Protein AF-A0A9W7Y0I8-F1 (afdb_monomer_lite)

Radius of gyration: 21.23 Å; chains: 1; bounding box: 80×23×56 Å

Sequence (143 aa):
LIRDLQEVRMEPTARTRFYFTKESHVHTLLNLVFLMPTTVPYDNVGELDYLTHIMFEVYERTPDIDAGVEREYSVRIGFSPGANCLHILDTAMDSTHALKVLPRKSFIQHMSLNAVIAMPHGLLDDECCWLAGQTTGTGSGGA

Structure (mmCIF, N/CA/C/O backbone):
data_AF-A0A9W7Y0I8-F1
#
_entry.id   AF-A0A9W7Y0I8-F1
#
loop_
_atom_site.group_PDB
_atom_site.id
_atom_site.type_symbol
_atom_site.label_atom_id
_atom_site.label_alt_id
_atom_site.label_comp_id
_atom_site.label_asym_id
_atom_site.label_entity_id
_atom_site.label_seq_id
_atom_site.pdbx_PDB_ins_code
_atom_site.Cartn_x
_atom_site.Cartn_y
_atom_site.Cartn_z
_atom_site.occupancy
_atom_site.B_iso_or_equiv
_atom_site.auth_seq_id
_atom_site.auth_comp_id
_atom_site.auth_asym_id
_atom_site.auth_atom_id
_atom_site.pdbx_PDB_model_num
ATOM 1 N N . LEU A 1 1 ? 0.559 10.778 4.331 1.00 84.19 1 LEU A N 1
ATOM 2 C CA . LEU A 1 1 ? 0.464 9.356 4.726 1.00 84.19 1 LEU A CA 1
ATOM 3 C C . LEU A 1 1 ? 0.218 9.182 6.221 1.00 84.19 1 LEU A C 1
ATOM 5 O O . LEU A 1 1 ? -0.885 8.800 6.567 1.00 84.19 1 LEU A O 1
ATOM 9 N N . ILE A 1 2 ? 1.174 9.471 7.116 1.00 87.50 2 ILE A N 1
ATOM 10 C CA . ILE A 1 2 ? 0.986 9.229 8.567 1.00 87.50 2 ILE A CA 1
ATOM 11 C C . ILE A 1 2 ? -0.204 9.997 9.142 1.00 87.50 2 ILE A C 1
ATOM 13 O O . ILE A 1 2 ? -1.060 9.404 9.792 1.00 87.50 2 ILE A O 1
ATOM 17 N N . ARG A 1 3 ? -0.321 11.283 8.802 1.00 89.19 3 ARG A N 1
ATOM 18 C CA . ARG A 1 3 ? -1.503 12.086 9.127 1.00 89.19 3 ARG A CA 1
ATOM 19 C C . ARG A 1 3 ? -2.798 11.432 8.629 1.00 89.19 3 ARG A C 1
ATOM 21 O O . ARG A 1 3 ? -3.767 11.350 9.369 1.00 89.19 3 ARG A O 1
ATOM 28 N N . ASP A 1 4 ? -2.804 10.927 7.398 1.00 90.38 4 ASP A N 1
ATOM 29 C CA . ASP A 1 4 ? -3.984 10.285 6.813 1.00 90.38 4 ASP A CA 1
ATOM 30 C C . ASP A 1 4 ? -4.363 8.993 7.547 1.00 90.38 4 ASP A C 1
ATOM 32 O O . ASP A 1 4 ? -5.550 8.736 7.725 1.00 90.38 4 ASP A O 1
ATOM 36 N N . LEU A 1 5 ? -3.374 8.208 7.996 1.00 88.12 5 LEU A N 1
ATOM 37 C CA . LEU A 1 5 ? -3.571 6.999 8.807 1.00 88.12 5 LEU A CA 1
ATOM 38 C C . LEU A 1 5 ? -4.082 7.324 10.219 1.00 88.12 5 LEU A C 1
ATOM 40 O O . LEU A 1 5 ? -4.895 6.581 10.761 1.00 88.12 5 LEU A O 1
ATOM 44 N N . GLN A 1 6 ? -3.643 8.439 10.809 1.00 88.50 6 GLN A N 1
ATOM 45 C CA . GLN A 1 6 ? -4.166 8.934 12.086 1.00 88.50 6 GLN A CA 1
ATOM 46 C C . GLN A 1 6 ? -5.620 9.401 11.952 1.00 88.50 6 GLN A C 1
ATOM 48 O O . GLN A 1 6 ? -6.456 9.067 12.790 1.00 88.50 6 GLN A O 1
ATOM 53 N N . GLU A 1 7 ? -5.932 10.127 10.874 1.00 89.81 7 GLU A N 1
ATOM 54 C CA . GLU A 1 7 ? -7.280 10.625 10.588 1.00 89.81 7 GLU A CA 1
ATOM 55 C C . GLU A 1 7 ? -8.297 9.487 10.388 1.00 89.81 7 GLU A C 1
ATOM 57 O O . GLU A 1 7 ? -9.462 9.668 10.728 1.00 89.81 7 GLU A O 1
ATOM 62 N N . VAL A 1 8 ? -7.876 8.301 9.917 1.00 87.50 8 VAL A N 1
ATOM 63 C CA . VAL A 1 8 ? -8.769 7.133 9.748 1.00 87.50 8 VAL A CA 1
ATOM 64 C C . VAL A 1 8 ? -9.465 6.742 11.054 1.00 87.50 8 VAL A C 1
ATOM 66 O O . VAL A 1 8 ? -10.623 6.349 11.015 1.00 87.50 8 VAL A O 1
ATOM 69 N N . ARG A 1 9 ? -8.819 6.907 12.217 1.00 83.38 9 ARG A N 1
ATOM 70 C CA . ARG A 1 9 ? -9.427 6.570 13.522 1.00 83.38 9 ARG A CA 1
ATOM 71 C C . ARG A 1 9 ? -10.616 7.457 13.887 1.00 83.38 9 ARG A C 1
ATOM 73 O O . ARG A 1 9 ? -11.423 7.075 14.728 1.00 83.38 9 ARG A O 1
ATOM 80 N N . MET A 1 10 ? -10.668 8.657 13.316 1.00 85.50 10 MET A N 1
ATOM 81 C CA . MET A 1 10 ? -11.706 9.649 13.589 1.00 85.50 10 MET A CA 1
ATOM 82 C C . MET A 1 10 ? -12.828 9.600 12.551 1.00 85.50 10 MET A C 1
ATOM 84 O O . MET A 1 10 ? -13.867 10.227 12.745 1.00 85.50 10 MET A O 1
ATOM 88 N N . GLU A 1 11 ? -12.621 8.884 11.446 1.00 86.25 11 GLU A N 1
ATOM 89 C CA . GLU A 1 11 ? -13.565 8.814 10.341 1.00 86.25 11 GLU A CA 1
ATOM 90 C C . GLU A 1 11 ? -14.577 7.680 10.596 1.00 86.25 11 GLU A C 1
ATOM 92 O O . GLU A 1 11 ? -14.183 6.523 10.727 1.00 86.25 11 GLU A O 1
ATOM 97 N N . PRO A 1 12 ? -15.891 7.966 10.655 1.00 81.94 12 PRO A N 1
ATOM 98 C CA . PRO A 1 12 ? -16.911 6.941 10.882 1.00 81.94 12 PRO A CA 1
ATOM 99 C C . PRO A 1 12 ? -17.241 6.124 9.623 1.00 81.94 12 PRO A C 1
ATOM 101 O O . PRO A 1 12 ? -17.990 5.153 9.702 1.00 81.94 12 PRO A O 1
ATOM 104 N N . THR A 1 13 ? -16.743 6.536 8.454 1.00 86.88 13 THR A N 1
ATOM 105 C CA . THR A 1 13 ? -17.045 5.910 7.161 1.00 86.88 13 THR A CA 1
ATOM 106 C C . THR A 1 13 ? -15.781 5.398 6.482 1.00 86.88 13 THR A C 1
ATOM 108 O O . THR A 1 13 ? -14.689 5.934 6.670 1.00 86.88 13 THR A O 1
ATOM 111 N N . ALA A 1 14 ? -15.927 4.355 5.662 1.00 86.69 14 ALA A N 1
ATOM 112 C CA . ALA A 1 14 ? -14.820 3.846 4.865 1.00 86.69 14 ALA A CA 1
ATOM 113 C C . ALA A 1 14 ? -14.348 4.913 3.865 1.00 86.69 14 ALA A C 1
ATOM 115 O O . ALA A 1 14 ? -15.149 5.505 3.138 1.00 86.69 14 ALA A O 1
ATOM 116 N N . ARG A 1 15 ? -13.033 5.135 3.805 1.00 89.88 15 ARG A N 1
ATOM 117 C CA . ARG A 1 15 ? -12.419 6.153 2.951 1.00 89.88 15 ARG A CA 1
ATOM 118 C C . ARG A 1 15 ? -11.196 5.599 2.237 1.00 89.88 15 ARG A C 1
ATOM 120 O O . ARG A 1 15 ? -10.401 4.864 2.815 1.00 89.88 15 ARG A O 1
ATOM 127 N N . THR A 1 16 ? -11.010 6.013 0.989 1.00 91.38 16 THR A N 1
ATOM 128 C CA . THR A 1 16 ? -9.830 5.676 0.184 1.00 91.38 16 THR A CA 1
ATOM 129 C C . THR A 1 16 ? -9.171 6.958 -0.310 1.00 91.38 16 THR A C 1
ATOM 131 O O . THR A 1 16 ? -9.851 7.904 -0.706 1.00 91.38 16 THR A O 1
ATOM 134 N N . ARG A 1 17 ? -7.838 7.005 -0.270 1.00 91.56 17 ARG A N 1
ATOM 135 C CA . ARG A 1 17 ? -7.030 8.111 -0.795 1.00 91.56 17 ARG A CA 1
ATOM 136 C C . ARG A 1 17 ? -6.045 7.550 -1.817 1.00 91.56 17 ARG A C 1
ATOM 138 O O . ARG A 1 17 ? -5.385 6.552 -1.542 1.00 91.56 17 ARG A O 1
ATOM 145 N N . PHE A 1 18 ? -5.951 8.195 -2.975 1.00 93.12 18 PHE A N 1
ATOM 146 C CA . PHE A 1 18 ? -5.021 7.821 -4.039 1.00 93.12 18 PHE A CA 1
ATOM 147 C C . PHE A 1 18 ? -3.936 8.885 -4.162 1.00 93.12 18 PHE A C 1
ATOM 149 O O . PHE A 1 18 ? -4.240 10.074 -4.262 1.00 93.12 18 PHE A O 1
ATOM 156 N N . TYR A 1 19 ? -2.678 8.452 -4.168 1.00 93.38 19 TYR A N 1
ATOM 157 C CA . TYR A 1 19 ? -1.522 9.319 -4.369 1.00 93.38 19 TYR A CA 1
ATOM 158 C C . TYR A 1 19 ? -0.829 8.902 -5.658 1.00 93.38 19 TYR A C 1
ATOM 160 O O . TYR A 1 19 ? -0.360 7.772 -5.776 1.00 93.38 19 TYR A O 1
ATOM 168 N N . PHE A 1 20 ? 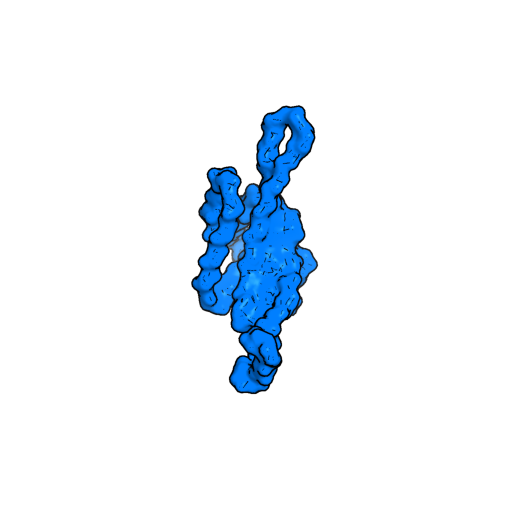-0.762 9.819 -6.618 1.00 93.44 20 PHE A N 1
ATOM 169 C CA . PHE A 1 20 ? -0.031 9.609 -7.860 1.00 93.44 20 PHE A CA 1
ATOM 170 C C . PHE A 1 20 ? 1.338 10.250 -7.733 1.00 93.44 20 PHE A C 1
ATOM 172 O O . PHE A 1 20 ? 1.468 11.395 -7.296 1.00 93.44 20 PHE A O 1
ATOM 179 N N . THR A 1 21 ? 2.372 9.492 -8.067 1.00 94.44 21 THR A N 1
ATOM 180 C CA . THR A 1 21 ? 3.744 9.933 -7.872 1.00 94.44 21 THR A CA 1
ATOM 181 C C . THR A 1 21 ? 4.675 9.305 -8.896 1.00 94.44 21 THR A C 1
ATOM 183 O O . THR A 1 21 ? 4.251 8.488 -9.711 1.00 94.44 21 THR A O 1
ATOM 186 N N . LYS A 1 22 ? 5.936 9.734 -8.883 1.00 92.31 22 LYS A N 1
ATOM 187 C CA . LYS A 1 22 ? 6.976 9.203 -9.766 1.00 92.31 22 LYS A CA 1
ATOM 188 C C . LYS A 1 22 ? 7.561 7.920 -9.183 1.00 92.31 22 LYS A C 1
ATOM 190 O O . LYS A 1 22 ? 7.585 7.748 -7.968 1.00 92.31 22 LYS A O 1
ATOM 195 N N . GLU A 1 23 ? 8.108 7.079 -10.047 1.00 90.50 23 GLU A N 1
ATOM 196 C CA . GLU A 1 23 ? 8.767 5.821 -9.680 1.00 90.50 23 GLU A CA 1
ATOM 197 C C . GLU A 1 23 ? 9.816 5.990 -8.570 1.00 90.50 23 GLU A C 1
ATOM 199 O O . GLU A 1 23 ? 9.805 5.256 -7.584 1.00 90.50 23 GLU A O 1
ATOM 204 N N . SER A 1 24 ? 10.651 7.031 -8.652 1.00 91.25 24 SER A N 1
ATOM 205 C CA . SER A 1 24 ? 11.670 7.313 -7.634 1.00 91.25 24 SER A CA 1
ATOM 206 C C . SER A 1 24 ? 11.085 7.485 -6.229 1.00 91.25 24 SER A C 1
ATOM 208 O O . SER A 1 24 ? 11.662 7.002 -5.258 1.00 91.25 24 SER A O 1
ATOM 210 N N . HIS A 1 25 ? 9.913 8.113 -6.103 1.00 91.56 25 HIS A N 1
ATOM 211 C CA . HIS A 1 25 ? 9.237 8.259 -4.814 1.00 91.56 25 HIS A CA 1
ATOM 212 C C . HIS A 1 25 ? 8.654 6.930 -4.317 1.00 91.56 25 HIS A C 1
ATOM 214 O O . HIS A 1 25 ? 8.610 6.701 -3.107 1.00 91.56 25 HIS A O 1
ATOM 220 N N . VAL A 1 26 ? 8.228 6.045 -5.226 1.00 92.56 26 VAL A N 1
ATOM 221 C CA . VAL A 1 26 ? 7.771 4.693 -4.872 1.00 92.56 26 VAL A CA 1
ATOM 222 C C . VAL A 1 26 ? 8.928 3.883 -4.296 1.00 92.56 26 VAL A C 1
ATOM 224 O O . VAL A 1 26 ? 8.761 3.291 -3.236 1.00 92.56 26 VAL A O 1
ATOM 227 N N . HIS A 1 27 ? 10.111 3.922 -4.915 1.00 91.06 27 HIS A N 1
ATOM 228 C CA . HIS A 1 27 ? 11.308 3.266 -4.379 1.00 91.06 27 HIS A CA 1
ATOM 229 C C . HIS A 1 27 ? 11.692 3.773 -2.990 1.00 91.06 27 HIS A C 1
ATOM 231 O O . HIS A 1 27 ? 11.929 2.971 -2.087 1.00 91.06 27 HIS A O 1
ATOM 237 N N . THR A 1 28 ? 11.708 5.093 -2.784 1.00 91.25 28 THR A N 1
ATOM 238 C CA . THR A 1 28 ? 11.976 5.660 -1.456 1.00 91.25 28 THR A CA 1
ATOM 239 C C . THR A 1 28 ? 10.975 5.144 -0.423 1.00 91.25 28 THR A C 1
ATOM 241 O O . THR A 1 28 ? 11.372 4.732 0.664 1.00 91.25 28 THR A O 1
ATOM 244 N N . LEU A 1 29 ? 9.684 5.108 -0.764 1.00 90.38 29 LEU A N 1
ATOM 245 C CA . LEU A 1 29 ? 8.655 4.602 0.140 1.00 90.38 29 LEU A CA 1
ATOM 246 C C . LEU A 1 29 ? 8.786 3.092 0.391 1.00 90.38 29 LEU A C 1
ATOM 248 O O . LEU A 1 29 ? 8.586 2.658 1.522 1.00 90.38 29 LEU A O 1
ATOM 252 N N . LEU A 1 30 ? 9.152 2.297 -0.619 1.00 90.44 30 LEU A N 1
ATOM 253 C CA . LEU A 1 30 ? 9.440 0.872 -0.448 1.00 90.44 30 LEU A CA 1
ATOM 254 C C . LEU A 1 30 ? 10.564 0.664 0.558 1.00 90.44 30 LEU A C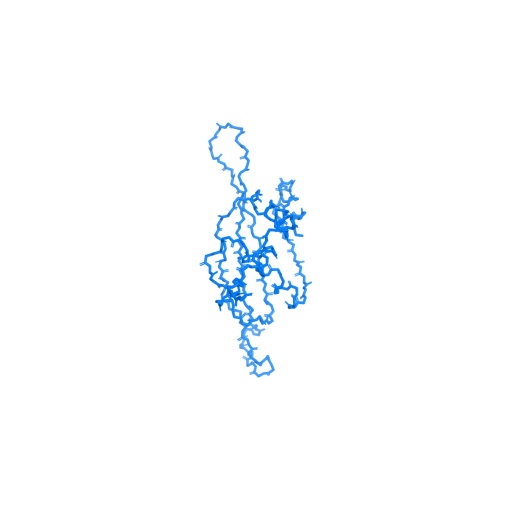 1
ATOM 256 O O . LEU A 1 30 ? 10.378 -0.101 1.495 1.00 90.44 30 LEU A O 1
ATOM 260 N N . ASN A 1 31 ? 11.679 1.382 0.425 1.00 88.62 31 ASN A N 1
ATOM 261 C CA . ASN A 1 31 ? 12.797 1.263 1.361 1.00 88.62 31 ASN A CA 1
ATOM 262 C C . ASN A 1 31 ? 12.351 1.517 2.805 1.00 88.62 31 ASN A C 1
ATOM 264 O O . ASN A 1 31 ? 12.694 0.744 3.693 1.00 88.62 31 ASN A O 1
ATOM 268 N N . LEU A 1 32 ? 11.507 2.529 3.031 1.00 87.19 32 LEU A N 1
ATOM 269 C CA . LEU A 1 32 ? 10.922 2.786 4.350 1.00 87.19 32 LEU A CA 1
ATOM 270 C C . LEU A 1 32 ? 10.018 1.639 4.827 1.00 87.19 32 LEU A C 1
ATOM 272 O O . LEU A 1 32 ? 10.031 1.289 6.003 1.00 87.19 32 LEU A O 1
ATOM 276 N N . VAL A 1 33 ? 9.248 1.025 3.925 1.00 87.44 33 VAL A N 1
ATOM 277 C CA . VAL A 1 33 ? 8.405 -0.134 4.248 1.00 87.44 33 VAL A CA 1
ATOM 278 C C . VAL A 1 33 ? 9.238 -1.369 4.593 1.00 87.44 33 VAL A C 1
ATOM 280 O O . VAL A 1 33 ? 8.871 -2.101 5.505 1.00 87.44 33 VAL A O 1
ATOM 283 N N . PHE A 1 34 ? 10.364 -1.595 3.918 1.00 87.44 34 PHE A N 1
ATOM 284 C CA . PHE A 1 34 ? 11.250 -2.736 4.171 1.00 87.44 34 PHE A CA 1
ATOM 285 C C . PHE A 1 34 ? 12.073 -2.619 5.454 1.00 87.44 34 PHE A C 1
ATOM 287 O O . PHE A 1 34 ? 12.606 -3.624 5.917 1.00 87.44 34 PHE A O 1
ATOM 294 N N . LEU A 1 35 ? 12.135 -1.434 6.063 1.00 84.12 35 LEU A N 1
ATOM 295 C CA . LEU A 1 35 ? 12.666 -1.283 7.418 1.00 84.12 35 LEU A CA 1
ATOM 296 C C . LEU A 1 35 ? 11.725 -1.897 8.466 1.00 84.12 35 LEU A C 1
ATOM 298 O O . LEU A 1 35 ? 12.157 -2.210 9.574 1.00 84.12 35 LEU A O 1
ATOM 302 N N . MET A 1 36 ? 10.438 -2.075 8.142 1.00 82.00 36 MET A N 1
ATOM 303 C CA . MET A 1 36 ? 9.509 -2.834 8.981 1.00 82.00 36 MET A CA 1
ATOM 304 C C . MET A 1 36 ? 9.722 -4.339 8.803 1.00 82.00 36 MET A C 1
ATOM 306 O O . MET A 1 36 ? 10.189 -4.781 7.751 1.00 82.00 36 MET A O 1
ATOM 310 N N . PRO A 1 37 ? 9.315 -5.160 9.788 1.00 80.06 37 PRO A N 1
ATOM 311 C CA . PRO A 1 37 ? 9.293 -6.608 9.624 1.00 80.06 37 PRO A CA 1
ATOM 312 C C . PRO A 1 37 ? 8.318 -6.992 8.501 1.00 80.06 37 PRO A C 1
ATOM 314 O O . PRO A 1 37 ? 7.100 -7.026 8.685 1.00 80.06 37 PRO A O 1
ATOM 317 N N . THR A 1 38 ? 8.871 -7.259 7.320 1.00 83.62 38 THR A N 1
ATOM 318 C CA . THR A 1 38 ? 8.147 -7.683 6.119 1.00 83.62 38 THR A CA 1
ATOM 319 C C . THR A 1 38 ? 8.304 -9.188 5.912 1.00 83.62 38 THR A C 1
ATOM 321 O O . THR A 1 38 ? 9.315 -9.791 6.262 1.00 83.62 38 THR A O 1
ATOM 324 N N . THR A 1 39 ? 7.276 -9.832 5.360 1.00 83.00 39 THR A N 1
ATOM 325 C CA . THR A 1 39 ? 7.265 -11.283 5.092 1.00 83.00 39 THR A CA 1
ATOM 326 C C . THR A 1 39 ? 8.052 -11.656 3.830 1.00 83.00 39 THR A C 1
ATOM 328 O O . THR A 1 39 ? 8.411 -12.814 3.635 1.00 83.00 39 THR A O 1
ATOM 331 N N . VAL A 1 40 ? 8.301 -10.688 2.950 1.00 82.38 40 VAL A N 1
ATOM 332 C CA . VAL A 1 40 ? 8.937 -10.882 1.642 1.00 82.38 40 VAL A CA 1
ATOM 333 C C . VAL A 1 40 ? 10.270 -10.132 1.651 1.00 82.38 40 VAL A C 1
ATOM 335 O O . VAL A 1 40 ? 10.285 -9.017 2.154 1.00 82.38 40 VAL A O 1
ATOM 338 N N . PRO A 1 41 ? 11.373 -10.686 1.114 1.00 82.88 41 PRO A N 1
ATOM 339 C CA . PRO A 1 41 ? 12.639 -9.962 0.992 1.00 82.88 41 PRO A CA 1
ATOM 340 C C . PRO A 1 41 ? 12.589 -8.902 -0.121 1.00 82.88 41 PRO A C 1
ATOM 342 O O . PRO A 1 41 ? 11.839 -9.049 -1.089 1.00 82.88 41 PRO A O 1
ATOM 345 N N . TYR A 1 42 ? 13.423 -7.862 -0.008 1.00 82.19 42 TYR A N 1
ATOM 346 C CA . TYR A 1 42 ? 13.490 -6.751 -0.972 1.00 82.19 42 TYR A CA 1
ATOM 347 C C . TYR A 1 42 ? 13.782 -7.217 -2.407 1.00 82.19 42 TYR A C 1
ATOM 349 O O . TYR A 1 42 ? 13.155 -6.746 -3.353 1.00 82.19 42 TYR A O 1
ATOM 357 N N . ASP A 1 43 ? 14.638 -8.226 -2.574 1.00 81.81 43 ASP A N 1
ATOM 358 C CA . ASP A 1 43 ? 15.015 -8.761 -3.892 1.00 81.81 43 ASP A CA 1
ATOM 359 C C . ASP A 1 43 ? 13.822 -9.328 -4.685 1.00 81.81 43 ASP A C 1
ATOM 361 O O . ASP A 1 43 ? 13.848 -9.396 -5.912 1.00 81.81 43 ASP A O 1
ATOM 365 N N . ASN A 1 44 ? 12.732 -9.691 -4.000 1.00 81.81 44 ASN A N 1
ATOM 366 C CA . ASN A 1 44 ? 11.523 -10.234 -4.623 1.00 81.81 44 ASN A CA 1
ATOM 367 C C . ASN A 1 44 ? 10.533 -9.160 -5.113 1.00 81.81 44 ASN A C 1
ATOM 369 O O . ASN A 1 44 ? 9.459 -9.518 -5.621 1.00 81.81 44 ASN A O 1
ATOM 373 N N . VAL A 1 45 ? 10.840 -7.869 -4.945 1.00 83.50 45 VAL A N 1
ATOM 374 C CA . VAL A 1 45 ? 10.027 -6.753 -5.459 1.00 83.50 45 VAL A CA 1
ATOM 375 C C . VAL A 1 45 ? 10.060 -6.729 -6.988 1.00 83.50 45 VAL A C 1
ATOM 377 O O . VAL A 1 45 ? 8.995 -6.656 -7.602 1.00 83.50 45 VAL A O 1
ATOM 380 N N . GLY A 1 46 ? 11.245 -6.908 -7.582 1.00 83.00 46 GLY A N 1
ATOM 381 C CA . GLY A 1 46 ? 11.467 -6.788 -9.024 1.00 83.00 46 GLY A CA 1
ATOM 382 C C . GLY A 1 46 ? 11.541 -5.334 -9.504 1.00 83.00 46 GLY A C 1
ATOM 383 O O . GLY A 1 46 ? 11.595 -4.403 -8.701 1.00 83.00 46 GLY A O 1
ATOM 384 N N . GLU A 1 47 ? 11.562 -5.154 -10.823 1.00 86.00 47 GLU A N 1
ATOM 385 C CA . GLU A 1 47 ? 11.485 -3.842 -11.473 1.00 86.00 47 GLU A CA 1
ATOM 386 C C . GLU A 1 47 ? 10.080 -3.242 -11.310 1.00 86.00 47 GLU A C 1
ATOM 388 O O . GLU A 1 47 ? 9.079 -3.967 -11.312 1.00 86.00 47 GLU A O 1
ATOM 393 N N . LEU A 1 48 ? 10.006 -1.922 -11.120 1.00 88.31 48 LEU A N 1
ATOM 394 C CA . LEU A 1 48 ? 8.735 -1.219 -10.990 1.00 88.31 48 LEU A CA 1
ATOM 395 C C . LEU A 1 48 ? 8.219 -0.857 -12.376 1.00 88.31 48 LEU A C 1
ATOM 397 O O . LEU A 1 48 ? 8.874 -0.125 -13.108 1.00 88.31 48 LEU A O 1
ATOM 401 N N . ASP A 1 49 ? 7.021 -1.322 -12.710 1.00 87.62 49 ASP A N 1
ATOM 402 C CA . ASP A 1 49 ? 6.406 -1.040 -14.000 1.00 87.62 49 ASP A CA 1
ATOM 403 C C . ASP A 1 49 ? 5.216 -0.068 -13.880 1.00 87.62 49 ASP A C 1
ATOM 405 O O . ASP A 1 49 ? 4.827 0.379 -12.791 1.00 87.62 49 ASP A O 1
ATOM 409 N N . TYR A 1 50 ? 4.591 0.273 -15.004 1.00 85.81 50 TYR A N 1
ATOM 410 C CA . TYR A 1 50 ? 3.385 1.084 -15.054 1.00 85.81 50 TYR A CA 1
ATOM 411 C C . TYR A 1 50 ? 2.299 0.555 -14.110 1.00 85.81 50 TYR A C 1
ATOM 413 O O . TYR A 1 50 ? 2.027 -0.644 -14.023 1.00 85.81 50 TYR A O 1
ATOM 421 N N . LEU A 1 51 ? 1.647 1.493 -13.413 1.00 87.81 51 LEU A N 1
ATOM 422 C CA . LEU A 1 51 ? 0.629 1.229 -12.387 1.00 87.81 51 LEU A CA 1
ATOM 423 C C . LEU A 1 51 ? 1.137 0.454 -11.159 1.00 87.81 51 LEU A C 1
ATOM 425 O O . LEU A 1 51 ? 0.325 -0.061 -10.380 1.00 87.81 51 LEU A O 1
ATOM 429 N N . THR A 1 52 ? 2.454 0.417 -10.938 1.00 91.44 52 THR A N 1
ATOM 430 C CA . THR A 1 52 ? 3.019 0.017 -9.647 1.00 91.44 52 THR A CA 1
ATOM 431 C C . THR A 1 52 ? 2.365 0.810 -8.521 1.00 91.44 52 THR A C 1
ATOM 433 O O . THR A 1 52 ? 2.233 2.035 -8.590 1.00 91.44 52 THR A O 1
ATOM 436 N N . HIS A 1 53 ? 1.963 0.114 -7.460 1.00 92.38 53 HIS A N 1
ATOM 437 C CA . HIS A 1 53 ? 1.352 0.750 -6.300 1.00 92.38 53 HIS A CA 1
ATOM 438 C C . HIS A 1 53 ? 1.645 -0.001 -5.005 1.00 92.38 53 HIS A C 1
ATOM 440 O O . HIS A 1 53 ? 1.710 -1.231 -4.959 1.00 92.38 53 HIS A O 1
ATOM 446 N N . ILE A 1 54 ? 1.752 0.774 -3.929 1.00 93.19 54 ILE 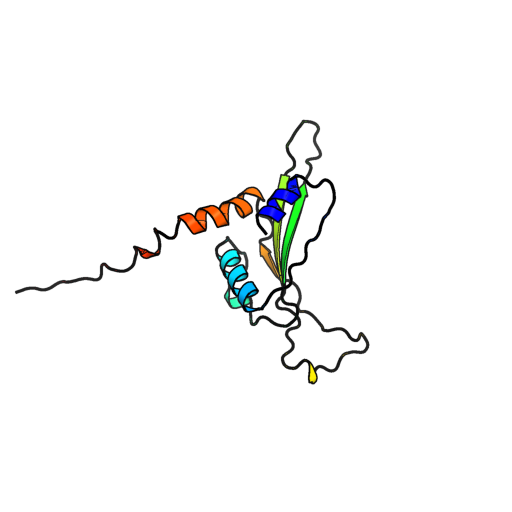A N 1
ATOM 447 C CA . ILE A 1 54 ? 1.780 0.293 -2.549 1.00 93.19 54 ILE A CA 1
ATOM 448 C C . ILE A 1 54 ? 0.431 0.648 -1.936 1.00 93.19 54 ILE A C 1
ATOM 450 O O . ILE A 1 54 ? -0.042 1.777 -2.076 1.00 93.19 54 ILE A O 1
ATOM 454 N N . MET A 1 55 ? -0.196 -0.310 -1.265 1.00 93.31 55 MET A N 1
ATOM 455 C CA . MET A 1 55 ? -1.497 -0.133 -0.640 1.00 93.31 55 MET A CA 1
ATOM 456 C C . MET A 1 55 ? -1.393 -0.314 0.867 1.00 93.31 55 MET A C 1
ATOM 458 O O . MET A 1 55 ? -0.876 -1.325 1.336 1.00 93.31 55 MET A O 1
ATOM 462 N N . PHE A 1 56 ? -1.923 0.663 1.596 1.00 93.06 56 PHE A N 1
ATOM 463 C CA . PHE A 1 56 ? -2.080 0.629 3.043 1.00 93.06 56 PHE A CA 1
ATOM 464 C C . PHE A 1 56 ? -3.567 0.457 3.335 1.00 93.06 56 PHE A C 1
ATOM 466 O O . PHE A 1 56 ? -4.362 1.363 3.083 1.00 93.06 56 PHE A O 1
ATOM 473 N N . GLU A 1 57 ? -3.941 -0.718 3.822 1.00 92.94 57 GLU A N 1
ATOM 474 C CA . GLU A 1 57 ? -5.320 -1.069 4.153 1.00 92.94 57 GLU A CA 1
ATOM 475 C C . GLU A 1 57 ? -5.444 -1.077 5.675 1.00 92.94 57 GLU A C 1
ATOM 477 O O . GLU A 1 57 ? -4.750 -1.834 6.353 1.00 92.94 57 GLU A O 1
ATOM 482 N N . VAL A 1 58 ? -6.292 -0.208 6.223 1.00 92.56 58 VAL A N 1
ATOM 483 C CA . VAL A 1 58 ? -6.560 -0.149 7.664 1.00 92.56 58 VAL A CA 1
ATOM 484 C C . VAL A 1 58 ? -7.882 -0.855 7.925 1.00 92.56 58 VAL A C 1
ATOM 486 O O . VAL A 1 58 ? -8.902 -0.499 7.340 1.00 92.56 58 VAL A O 1
ATOM 489 N N . TYR A 1 59 ? -7.856 -1.847 8.803 1.00 91.56 59 TYR A N 1
ATOM 490 C CA . TYR A 1 59 ? -9.017 -2.610 9.231 1.00 91.56 59 TYR A CA 1
ATOM 491 C C . TYR A 1 59 ? -9.360 -2.264 10.672 1.00 91.56 59 TYR A C 1
ATOM 493 O O . TYR A 1 59 ? -8.484 -2.252 11.541 1.00 91.56 59 TYR A O 1
ATOM 501 N N . GLU A 1 60 ? -10.643 -2.033 10.912 1.00 89.56 60 GLU A N 1
ATOM 502 C CA . GLU A 1 60 ? -11.224 -1.853 12.235 1.00 89.56 60 GLU A CA 1
ATOM 503 C C . GLU A 1 60 ? -11.902 -3.157 12.662 1.00 89.56 60 GLU A C 1
ATOM 505 O O . GLU A 1 60 ? -12.666 -3.752 11.898 1.00 89.56 60 GLU A O 1
ATOM 510 N N . ARG A 1 61 ? -11.620 -3.607 13.884 1.00 87.19 61 ARG A N 1
ATOM 511 C CA . ARG A 1 61 ? -12.316 -4.719 14.526 1.00 87.19 61 ARG A CA 1
ATOM 512 C C . ARG A 1 61 ? -13.025 -4.211 15.774 1.00 87.19 61 ARG A C 1
ATOM 514 O O . ARG A 1 61 ? -12.401 -3.641 16.669 1.00 87.19 61 ARG A O 1
ATOM 521 N N . THR A 1 62 ? -14.325 -4.473 15.847 1.00 81.69 62 THR A N 1
ATOM 522 C CA . THR A 1 62 ? -15.125 -4.293 17.060 1.00 81.69 62 THR A CA 1
ATOM 523 C C . THR A 1 62 ? -15.314 -5.667 17.708 1.00 81.69 62 THR A C 1
ATOM 525 O O . THR A 1 62 ? -15.839 -6.563 17.049 1.00 81.69 62 THR A O 1
ATOM 528 N N . PRO A 1 63 ? -14.826 -5.908 18.936 1.00 76.44 63 PRO A N 1
ATOM 529 C CA . PRO A 1 63 ? -15.064 -7.177 19.619 1.00 76.44 63 PRO A CA 1
ATOM 530 C C . PRO A 1 63 ? -16.542 -7.305 20.037 1.00 76.44 63 PRO A C 1
ATOM 532 O O . PRO A 1 63 ? -17.097 -6.388 20.633 1.00 76.44 63 PRO A O 1
ATOM 535 N N . ASP A 1 64 ? -17.160 -8.455 19.742 1.00 68.31 64 ASP A N 1
ATOM 536 C CA . ASP A 1 64 ? -18.604 -8.743 19.902 1.00 68.31 64 ASP A CA 1
ATOM 537 C C . ASP A 1 64 ? -19.082 -8.959 21.356 1.00 68.31 64 ASP A C 1
ATOM 539 O O . ASP A 1 64 ? -20.184 -9.453 21.581 1.00 68.31 64 ASP A O 1
ATOM 543 N N . ILE A 1 65 ? -18.277 -8.629 22.368 1.00 61.97 65 ILE A N 1
ATOM 544 C CA . ILE A 1 65 ? -18.631 -8.898 23.768 1.00 61.97 65 ILE A CA 1
ATOM 545 C C . ILE A 1 65 ? -18.825 -7.567 24.486 1.00 61.97 65 ILE A C 1
ATOM 547 O O . ILE A 1 65 ? -17.867 -6.832 24.716 1.00 61.97 65 ILE A O 1
ATOM 551 N N . ASP A 1 66 ? -20.087 -7.279 24.803 1.00 62.06 66 ASP A N 1
ATOM 552 C CA . ASP A 1 66 ? -20.571 -6.237 25.710 1.00 62.06 66 ASP A CA 1
ATOM 553 C C . ASP A 1 66 ? -19.522 -5.787 26.749 1.00 62.06 66 ASP A C 1
ATOM 555 O O . ASP A 1 66 ? -19.299 -6.511 27.717 1.00 62.06 66 ASP A O 1
ATOM 559 N N . ALA A 1 67 ? -18.888 -4.616 26.556 1.00 55.31 67 ALA A N 1
ATOM 560 C CA . ALA A 1 67 ? -18.331 -3.724 27.599 1.00 55.31 67 ALA A CA 1
ATOM 561 C C . ALA A 1 67 ? -17.180 -2.843 27.076 1.00 55.31 67 ALA A C 1
ATOM 563 O O . ALA A 1 67 ? -16.020 -3.163 27.294 1.00 55.31 67 ALA A O 1
ATOM 564 N N . GLY A 1 68 ? -17.469 -1.691 26.461 1.00 56.88 68 GLY A N 1
ATOM 565 C CA . GLY A 1 68 ? -16.547 -0.538 26.473 1.00 56.88 68 GLY A CA 1
ATOM 566 C C . GLY A 1 68 ? -15.102 -0.746 25.979 1.00 56.88 68 GLY A C 1
ATOM 567 O O . GLY A 1 68 ? -14.254 0.091 26.282 1.00 56.88 68 GLY A O 1
ATOM 568 N N . VAL A 1 69 ? -14.805 -1.828 25.252 1.00 64.94 69 VAL A N 1
ATOM 569 C CA . VAL A 1 69 ? -13.469 -2.108 24.717 1.00 64.94 69 VAL A CA 1
ATOM 570 C C . VAL A 1 69 ? -13.227 -1.197 23.518 1.00 64.94 69 VAL A C 1
ATOM 572 O O . VAL A 1 69 ? -14.072 -1.079 22.627 1.00 64.94 69 VAL A O 1
ATOM 575 N N . GLU A 1 70 ? -12.078 -0.523 23.512 1.00 72.19 70 GLU A N 1
ATOM 576 C CA . GLU A 1 70 ? -11.681 0.347 22.409 1.00 72.19 70 GLU A CA 1
ATOM 577 C C . GLU A 1 70 ? -11.565 -0.440 21.096 1.00 72.19 70 GLU A C 1
ATOM 579 O O . GLU A 1 70 ? -11.133 -1.591 21.067 1.00 72.19 70 GLU A O 1
ATOM 584 N N . ARG A 1 71 ? -11.947 0.205 19.990 1.00 83.06 71 ARG A N 1
ATOM 585 C CA . ARG A 1 71 ? -11.836 -0.359 18.638 1.00 83.06 71 ARG A CA 1
ATOM 586 C C . ARG A 1 71 ? -10.384 -0.723 18.338 1.00 83.06 71 ARG A C 1
ATOM 588 O O . ARG A 1 71 ? -9.484 0.107 18.498 1.00 83.06 71 ARG A O 1
ATOM 595 N N . GLU A 1 72 ? -10.165 -1.940 17.853 1.00 87.62 72 GLU A N 1
ATOM 596 C CA . GLU A 1 72 ? -8.840 -2.408 17.462 1.00 87.62 72 GLU A CA 1
ATOM 597 C C . GLU A 1 72 ? -8.572 -2.066 15.995 1.00 87.62 72 GLU A C 1
ATOM 599 O O . GLU A 1 72 ? -9.376 -2.372 15.115 1.00 87.62 72 GLU A O 1
ATOM 604 N N . TYR A 1 73 ? -7.416 -1.457 15.723 1.00 90.25 73 TYR A N 1
ATOM 605 C CA . TYR A 1 73 ? -7.011 -1.071 14.373 1.00 90.25 73 TYR A CA 1
ATOM 606 C C . TYR A 1 73 ? -5.773 -1.848 13.936 1.00 90.25 73 TYR A C 1
ATOM 608 O O . TYR A 1 73 ? -4.723 -1.795 14.588 1.00 90.25 73 TYR A O 1
ATOM 616 N N . SER A 1 74 ? -5.879 -2.517 12.791 1.00 91.94 74 SER A N 1
ATOM 617 C CA . SER A 1 74 ? -4.764 -3.215 12.155 1.00 91.94 74 SER A CA 1
ATOM 618 C C . SER A 1 74 ? -4.499 -2.670 10.758 1.00 91.94 74 SER A C 1
ATOM 620 O O . SER A 1 74 ? -5.411 -2.220 10.073 1.00 91.94 74 SER A O 1
ATOM 622 N N . VAL A 1 75 ? -3.241 -2.700 10.336 1.00 92.25 75 VAL A N 1
ATOM 623 C CA . VAL A 1 75 ? -2.789 -2.247 9.024 1.00 92.25 75 VAL A CA 1
ATOM 624 C C . VAL A 1 75 ? -2.207 -3.425 8.271 1.00 92.25 75 VAL A C 1
ATOM 626 O O . VAL A 1 75 ? -1.367 -4.163 8.792 1.00 92.25 75 VAL A O 1
ATOM 629 N N . ARG A 1 76 ? -2.634 -3.561 7.023 1.00 92.44 76 ARG A N 1
ATOM 630 C CA . ARG A 1 76 ? -2.067 -4.459 6.032 1.00 92.44 76 ARG A CA 1
ATOM 631 C C . ARG A 1 76 ? -1.360 -3.628 4.974 1.00 92.44 76 ARG A C 1
ATOM 633 O O . ARG A 1 76 ? -1.884 -2.610 4.521 1.00 92.44 76 ARG A O 1
ATOM 640 N N . ILE A 1 77 ? -0.171 -4.070 4.578 1.00 92.31 77 ILE A N 1
ATOM 641 C CA . ILE A 1 77 ? 0.604 -3.412 3.525 1.00 92.31 77 ILE A CA 1
ATOM 642 C C . ILE A 1 77 ? 0.781 -4.390 2.376 1.00 92.31 77 ILE A C 1
ATOM 644 O O . ILE A 1 77 ? 1.338 -5.479 2.541 1.00 92.31 77 ILE A O 1
ATOM 648 N N . GLY A 1 78 ? 0.288 -3.994 1.210 1.00 92.25 78 GLY A N 1
ATOM 649 C CA . GLY A 1 78 ? 0.404 -4.745 -0.029 1.00 92.25 78 GLY A CA 1
ATOM 650 C C . GLY A 1 78 ? 1.157 -3.966 -1.095 1.00 92.25 78 GLY A C 1
ATOM 651 O O . GLY A 1 78 ? 1.193 -2.739 -1.082 1.00 92.25 78 GLY A O 1
ATOM 652 N N . PHE A 1 79 ? 1.723 -4.691 -2.047 1.00 92.62 79 PHE A N 1
ATOM 653 C CA . PHE A 1 79 ? 2.468 -4.135 -3.164 1.00 92.62 79 PHE A CA 1
ATOM 654 C C . PHE A 1 79 ? 2.130 -4.866 -4.455 1.00 92.62 79 PHE A C 1
ATOM 656 O O . PHE A 1 79 ? 2.028 -6.095 -4.480 1.00 92.62 79 PHE A O 1
ATOM 663 N N . SER A 1 80 ? 1.961 -4.104 -5.529 1.00 91.50 80 SER A N 1
ATOM 664 C CA . SER A 1 80 ? 1.864 -4.630 -6.883 1.00 91.50 80 SER A CA 1
ATOM 665 C C . SER A 1 80 ? 2.985 -4.039 -7.740 1.00 91.50 80 SER A C 1
ATOM 667 O O . SER A 1 80 ? 3.087 -2.811 -7.784 1.00 91.50 80 SER A O 1
ATOM 669 N N . PRO A 1 81 ? 3.774 -4.877 -8.442 1.00 88.38 81 PRO A N 1
ATOM 670 C CA . PRO A 1 81 ? 4.835 -4.429 -9.350 1.00 88.38 81 PRO A CA 1
ATOM 671 C C . PRO A 1 81 ? 4.307 -3.856 -10.679 1.00 88.38 81 PRO A C 1
ATOM 673 O O . PRO A 1 81 ? 5.095 -3.500 -11.546 1.00 88.38 81 PRO A O 1
ATOM 676 N N . GLY A 1 82 ? 2.985 -3.772 -10.864 1.00 88.69 82 GLY A N 1
ATOM 677 C CA . GLY A 1 82 ? 2.390 -3.169 -12.056 1.00 88.69 82 GLY A CA 1
ATOM 678 C C . GLY A 1 82 ? 2.161 -4.159 -13.200 1.00 88.69 82 GLY A C 1
ATOM 679 O O . GLY A 1 82 ? 1.914 -5.349 -12.974 1.00 88.69 82 GLY A O 1
ATOM 680 N N . ALA A 1 83 ? 2.152 -3.640 -14.427 1.00 83.12 83 ALA A N 1
ATOM 681 C CA . ALA A 1 83 ? 1.774 -4.382 -15.632 1.00 83.12 83 ALA A CA 1
ATOM 682 C C . ALA A 1 83 ? 2.810 -5.430 -16.101 1.00 83.12 83 ALA A C 1
ATOM 684 O O . ALA A 1 83 ? 2.470 -6.301 -16.899 1.00 83.12 83 ALA A O 1
ATOM 685 N N . ASN A 1 84 ? 4.039 -5.377 -15.574 1.00 75.00 84 ASN A N 1
ATOM 686 C CA . ASN A 1 84 ? 5.209 -6.154 -15.998 1.00 75.00 84 ASN A CA 1
ATOM 687 C C . ASN A 1 84 ? 5.298 -6.357 -17.522 1.00 75.00 84 ASN A C 1
ATOM 689 O O . ASN A 1 84 ? 5.348 -7.479 -18.033 1.00 75.00 84 ASN A O 1
ATOM 693 N N . CYS A 1 85 ? 5.251 -5.246 -18.244 1.00 70.75 85 CYS A N 1
ATOM 694 C CA . CYS A 1 85 ? 5.134 -5.148 -19.680 1.00 70.75 85 CYS A CA 1
ATOM 695 C C . CYS A 1 85 ? 6.379 -4.452 -20.251 1.00 70.75 85 CYS A C 1
ATOM 697 O O . CYS A 1 85 ? 6.508 -3.233 -20.201 1.00 70.75 85 CYS A O 1
ATOM 699 N N . LEU A 1 86 ? 7.286 -5.237 -20.843 1.00 62.53 86 LEU A N 1
ATOM 700 C CA . LEU A 1 86 ? 8.552 -4.732 -21.398 1.00 62.53 86 LEU A CA 1
ATOM 701 C C . LEU A 1 86 ? 8.356 -3.761 -22.578 1.00 62.53 86 LEU A C 1
ATOM 703 O O . LEU A 1 86 ? 9.172 -2.869 -22.788 1.00 62.53 86 LEU A O 1
ATOM 707 N N . HIS A 1 87 ? 7.268 -3.914 -23.342 1.00 66.38 87 HIS A N 1
ATOM 708 C CA . HIS A 1 87 ? 6.939 -3.049 -24.474 1.00 66.38 87 HIS A CA 1
ATOM 709 C C . HIS A 1 87 ? 5.431 -2.805 -24.548 1.00 66.38 87 HIS A C 1
ATOM 711 O O . HIS A 1 87 ? 4.692 -3.586 -25.148 1.00 66.38 87 HIS A O 1
ATOM 717 N N . ILE A 1 88 ? 4.962 -1.687 -23.987 1.00 63.94 88 ILE A N 1
ATOM 718 C CA . ILE A 1 88 ? 3.545 -1.284 -24.077 1.00 63.94 88 ILE A CA 1
ATOM 719 C C . ILE A 1 88 ? 3.079 -1.189 -25.533 1.00 63.94 88 ILE A C 1
ATOM 721 O O . ILE A 1 88 ? 1.961 -1.588 -25.844 1.00 63.94 88 ILE A O 1
ATOM 725 N N . LEU A 1 89 ? 3.935 -0.683 -26.426 1.00 64.75 89 LEU A N 1
ATOM 726 C CA . LEU A 1 89 ? 3.607 -0.490 -27.842 1.00 64.75 89 LEU A CA 1
ATOM 727 C C . LEU A 1 89 ? 3.494 -1.811 -28.621 1.00 64.75 89 LEU A C 1
ATOM 729 O O . LEU A 1 89 ? 2.728 -1.873 -29.578 1.00 64.75 89 LEU A O 1
ATOM 733 N N . ASP A 1 90 ? 4.195 -2.859 -28.179 1.00 61.03 90 ASP A N 1
ATOM 734 C CA . ASP A 1 90 ? 4.153 -4.197 -28.792 1.00 61.03 90 ASP A CA 1
ATOM 735 C C . ASP A 1 90 ? 3.194 -5.143 -28.059 1.00 61.03 90 ASP A C 1
ATOM 737 O O . ASP A 1 90 ? 2.992 -6.293 -28.457 1.00 61.03 90 ASP A O 1
ATOM 741 N N . THR A 1 91 ? 2.585 -4.670 -26.970 1.00 64.19 91 THR A N 1
ATOM 742 C CA . THR A 1 91 ? 1.606 -5.449 -26.228 1.00 64.19 91 THR A CA 1
ATOM 743 C C . THR A 1 91 ? 0.330 -5.487 -27.037 1.00 64.19 91 THR A C 1
ATOM 745 O O . THR A 1 91 ? -0.438 -4.527 -27.071 1.00 64.19 91 THR A O 1
ATOM 748 N N . ALA A 1 92 ? 0.106 -6.622 -27.696 1.00 62.09 92 ALA A N 1
ATOM 749 C CA . ALA A 1 92 ? -1.165 -6.931 -28.320 1.00 62.09 92 ALA A CA 1
ATOM 750 C C . ALA A 1 92 ? -2.254 -6.857 -27.243 1.00 62.09 92 ALA A C 1
ATOM 752 O O . ALA A 1 92 ? -2.407 -7.774 -26.431 1.00 62.09 92 ALA A O 1
ATOM 753 N N . MET A 1 93 ? -2.969 -5.729 -27.203 1.00 64.38 93 MET A N 1
ATOM 754 C CA . MET A 1 93 ? -4.119 -5.562 -26.327 1.00 64.38 93 MET A CA 1
ATOM 755 C C . MET A 1 93 ? -5.097 -6.680 -26.670 1.00 64.38 93 MET A C 1
ATOM 757 O O . MET A 1 93 ? -5.491 -6.841 -27.828 1.00 64.38 93 MET A O 1
ATOM 761 N N . ASP A 1 94 ? -5.430 -7.496 -25.674 1.00 66.75 94 ASP A N 1
ATOM 762 C CA . ASP A 1 94 ? -6.424 -8.538 -25.868 1.00 66.75 94 ASP A CA 1
ATOM 763 C C . ASP A 1 94 ? -7.799 -7.900 -26.120 1.00 66.75 94 ASP A C 1
ATOM 765 O O . ASP A 1 94 ? -7.987 -6.685 -26.015 1.00 66.75 94 ASP A O 1
ATOM 769 N N . SER A 1 95 ? -8.797 -8.716 -26.452 1.00 75.19 95 SER A N 1
ATOM 770 C CA . SER A 1 95 ? -10.158 -8.233 -26.708 1.00 75.19 95 SER A CA 1
ATOM 771 C C . SER A 1 95 ? -10.796 -7.501 -25.518 1.00 75.19 95 SER A C 1
ATOM 773 O O . SER A 1 95 ? -11.878 -6.941 -25.668 1.00 75.19 95 SER A O 1
ATOM 775 N N . THR A 1 96 ? -10.173 -7.524 -24.332 1.00 76.19 96 THR A N 1
ATOM 776 C CA . THR A 1 96 ? -10.631 -6.780 -23.152 1.00 76.19 96 THR A CA 1
ATOM 777 C C . THR A 1 96 ? -10.089 -5.352 -23.109 1.00 76.19 96 THR A C 1
ATOM 779 O O . THR A 1 96 ? -10.540 -4.558 -22.287 1.00 76.19 96 THR A O 1
ATOM 782 N N . HIS A 1 97 ? -9.157 -5.009 -24.006 1.00 74.12 97 HIS A N 1
ATOM 783 C CA . HIS A 1 97 ? -8.498 -3.709 -24.087 1.00 74.12 97 HIS A CA 1
ATOM 784 C C . HIS A 1 97 ? -7.934 -3.223 -22.738 1.00 74.12 97 HIS A C 1
ATOM 786 O O . HIS A 1 97 ? -7.938 -2.026 -22.448 1.00 74.12 97 HIS A O 1
ATOM 792 N N . ALA A 1 98 ? -7.431 -4.145 -21.913 1.00 75.31 98 ALA A N 1
ATOM 793 C CA . ALA A 1 98 ? -6.896 -3.850 -20.589 1.00 75.31 98 ALA A CA 1
ATOM 794 C C . ALA A 1 98 ? -5.438 -4.309 -20.456 1.00 75.31 98 ALA A C 1
ATOM 796 O O . ALA A 1 98 ? -5.052 -5.372 -20.945 1.00 75.31 98 ALA A O 1
ATOM 797 N N . LEU A 1 99 ? -4.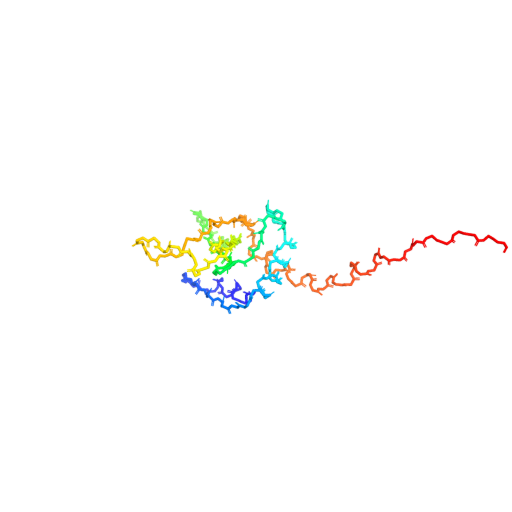625 -3.515 -19.753 1.00 76.19 99 LEU A N 1
ATOM 798 C CA . LEU A 1 99 ? -3.291 -3.943 -19.338 1.00 76.19 99 LEU A CA 1
ATOM 799 C C . LEU A 1 99 ? -3.430 -4.995 -18.239 1.00 76.19 99 LEU A C 1
ATOM 801 O O . LEU A 1 99 ? -4.085 -4.768 -17.219 1.00 76.19 99 LEU A O 1
ATOM 805 N N . LYS A 1 100 ? -2.796 -6.148 -18.441 1.00 77.81 100 LYS A N 1
ATOM 806 C CA . LYS A 1 100 ? -2.727 -7.186 -17.413 1.00 77.81 100 LYS A CA 1
ATOM 807 C C . LYS A 1 100 ? -1.748 -6.734 -16.343 1.00 77.81 100 LYS A C 1
ATOM 809 O O . LYS A 1 100 ? -0.627 -6.365 -16.656 1.00 77.81 100 LYS A O 1
ATOM 814 N N . VAL A 1 101 ? -2.189 -6.761 -15.092 1.00 82.06 101 VAL A N 1
ATOM 815 C CA . VAL A 1 101 ? -1.377 -6.385 -13.931 1.00 82.06 101 VAL A CA 1
ATOM 816 C C . VAL A 1 101 ? -0.996 -7.650 -13.178 1.00 82.06 101 VAL A C 1
ATOM 818 O O . VAL A 1 101 ? -1.815 -8.561 -13.031 1.00 82.06 101 VAL A O 1
ATOM 821 N N . LEU A 1 102 ? 0.244 -7.715 -12.700 1.00 83.94 102 LEU A N 1
ATOM 822 C CA . LEU A 1 102 ? 0.687 -8.814 -11.855 1.00 83.94 102 LEU A CA 1
ATOM 823 C C . LEU A 1 102 ? -0.102 -8.862 -10.535 1.00 83.94 102 LEU A C 1
ATOM 825 O O . LEU A 1 102 ? -0.534 -7.829 -10.011 1.00 83.94 102 LEU A O 1
ATOM 829 N N . PRO A 1 103 ? -0.291 -10.064 -9.961 1.00 84.62 103 PRO A N 1
ATOM 830 C CA . PRO A 1 103 ? -0.996 -10.207 -8.700 1.00 84.62 103 PRO A CA 1
ATOM 831 C C . PRO A 1 103 ? -0.256 -9.487 -7.571 1.00 84.62 103 PRO A C 1
ATOM 833 O O . PRO A 1 103 ? 0.975 -9.490 -7.484 1.00 84.62 103 PRO A O 1
ATOM 836 N N . ARG A 1 104 ? -1.038 -8.897 -6.666 1.00 87.25 104 ARG A N 1
ATOM 837 C CA . ARG A 1 104 ? -0.518 -8.186 -5.500 1.00 87.25 104 ARG A CA 1
ATOM 838 C C . ARG A 1 104 ? 0.146 -9.157 -4.522 1.00 87.25 104 ARG A C 1
ATOM 840 O O . ARG A 1 104 ? -0.419 -10.195 -4.183 1.00 87.25 104 ARG A O 1
ATOM 847 N N . LYS A 1 105 ? 1.301 -8.762 -3.995 1.00 88.50 105 LYS A N 1
ATOM 848 C CA . LYS A 1 105 ? 2.002 -9.425 -2.891 1.00 88.50 105 LYS A CA 1
ATOM 849 C C . LYS A 1 105 ? 1.690 -8.694 -1.584 1.00 88.50 105 LYS A C 1
ATOM 851 O O . LYS A 1 105 ? 1.641 -7.466 -1.555 1.00 88.50 105 LYS A O 1
ATOM 856 N N . SER A 1 106 ? 1.462 -9.426 -0.495 1.00 86.38 106 SER A N 1
ATOM 857 C CA . SER A 1 106 ? 1.317 -8.819 0.837 1.00 86.38 106 SER A CA 1
ATOM 858 C C . SER A 1 106 ? 2.693 -8.746 1.488 1.00 86.38 106 SER A C 1
ATOM 860 O O . SER A 1 106 ? 3.319 -9.784 1.680 1.00 86.38 106 SER A O 1
ATOM 862 N N . PHE A 1 107 ? 3.164 -7.547 1.824 1.00 85.75 107 PHE A N 1
ATOM 863 C CA . PHE A 1 107 ? 4.422 -7.366 2.554 1.00 85.75 107 PHE A CA 1
ATOM 864 C C . PHE A 1 107 ? 4.236 -7.539 4.053 1.00 85.75 107 PHE A C 1
ATOM 866 O O . PHE A 1 107 ? 5.080 -8.142 4.706 1.00 85.75 107 PHE A O 1
ATOM 873 N N . ILE A 1 108 ? 3.120 -7.041 4.582 1.00 84.81 108 ILE A N 1
ATOM 874 C CA . ILE A 1 108 ? 2.737 -7.178 5.987 1.00 84.81 108 ILE A CA 1
ATOM 875 C C . ILE A 1 108 ? 1.282 -7.624 6.013 1.00 84.81 108 ILE A C 1
ATOM 877 O O . ILE A 1 108 ? 0.455 -7.016 5.333 1.00 84.81 108 ILE A O 1
ATOM 881 N N . GLN A 1 109 ? 0.972 -8.695 6.750 1.00 83.06 109 GLN A N 1
ATOM 882 C CA . GLN A 1 109 ? -0.395 -9.217 6.851 1.00 83.06 109 GLN A CA 1
ATOM 883 C C . GLN A 1 109 ? -1.251 -8.366 7.793 1.00 83.06 109 GLN A C 1
ATOM 885 O O . GLN A 1 109 ? -2.200 -7.746 7.332 1.00 83.06 109 GLN A O 1
ATOM 890 N N . HIS A 1 110 ? -0.899 -8.297 9.078 1.00 88.25 110 HIS A N 1
ATOM 891 C CA . HIS A 1 110 ? -1.558 -7.427 10.051 1.00 88.25 110 HIS A CA 1
ATOM 892 C C . HIS A 1 110 ? -0.537 -6.918 11.067 1.00 88.25 110 HIS A C 1
ATOM 894 O O . HIS A 1 110 ? 0.122 -7.704 11.744 1.00 88.25 110 HIS A O 1
ATOM 900 N N . MET A 1 111 ? -0.428 -5.599 11.184 1.00 88.69 111 MET A N 1
ATOM 901 C CA . MET A 1 111 ? 0.339 -4.914 12.224 1.00 88.69 111 MET A CA 1
ATOM 902 C C . MET A 1 111 ? -0.569 -3.925 12.953 1.00 88.69 111 MET A C 1
ATOM 904 O O . MET A 1 111 ? -1.505 -3.399 12.357 1.00 88.69 111 MET A O 1
ATOM 908 N N . SER A 1 112 ? -0.323 -3.654 14.235 1.00 90.06 112 SER A N 1
ATOM 909 C CA . SER A 1 112 ? -1.098 -2.640 14.954 1.00 90.06 112 SER A CA 1
ATOM 910 C C . SER A 1 112 ? -0.867 -1.249 14.349 1.00 90.06 112 SER A C 1
ATOM 912 O O . SER A 1 112 ? 0.264 -0.861 14.050 1.00 90.06 112 SER A O 1
ATOM 914 N N . LEU A 1 113 ? -1.941 -0.471 14.183 1.00 88.75 113 LEU A N 1
ATOM 915 C CA . LEU A 1 113 ? -1.865 0.874 13.596 1.00 88.75 113 LEU A CA 1
ATOM 916 C C . LEU A 1 113 ? -0.909 1.796 14.372 1.00 88.75 113 LEU A C 1
ATOM 918 O O . LEU A 1 113 ? -0.159 2.562 13.771 1.00 88.75 113 LEU A O 1
ATOM 922 N N . ASN A 1 114 ? -0.888 1.679 15.702 1.00 88.19 114 ASN A N 1
ATOM 923 C CA . ASN A 1 114 ? 0.006 2.464 16.553 1.00 88.19 114 ASN A CA 1
ATOM 924 C C . ASN A 1 114 ? 1.488 2.162 16.276 1.00 88.19 114 ASN A C 1
ATOM 926 O O . ASN A 1 114 ? 2.289 3.092 16.252 1.00 88.19 114 ASN A O 1
ATOM 930 N N . ALA A 1 115 ? 1.852 0.899 16.022 1.00 86.81 115 ALA A N 1
ATOM 931 C CA . ALA A 1 115 ? 3.231 0.541 15.691 1.00 86.81 115 ALA A CA 1
ATOM 932 C C . ALA A 1 115 ? 3.657 1.147 14.346 1.00 86.81 115 ALA A C 1
ATOM 934 O O . ALA A 1 115 ? 4.723 1.748 14.259 1.00 86.81 115 ALA A O 1
ATOM 935 N N . VAL A 1 116 ? 2.791 1.079 13.327 1.00 85.81 116 VAL A N 1
ATOM 936 C CA . VAL A 1 116 ? 3.059 1.667 12.001 1.00 85.81 116 VAL A CA 1
ATOM 937 C C . VAL A 1 116 ? 3.212 3.189 12.071 1.00 85.81 116 VAL A C 1
ATOM 939 O O . VAL A 1 116 ? 4.040 3.755 11.366 1.00 85.81 116 VAL A O 1
ATOM 942 N N . ILE A 1 117 ? 2.434 3.867 12.920 1.00 86.19 117 ILE A N 1
ATOM 943 C CA . ILE A 1 117 ? 2.526 5.325 13.104 1.00 86.19 117 ILE A CA 1
ATOM 944 C C . ILE A 1 117 ? 3.795 5.717 13.872 1.00 86.19 117 ILE A C 1
ATOM 946 O O . ILE A 1 117 ? 4.394 6.740 13.555 1.00 86.19 117 ILE A O 1
ATOM 950 N N . ALA A 1 118 ? 4.205 4.934 14.872 1.00 83.00 118 ALA A N 1
ATOM 951 C CA . ALA A 1 118 ? 5.369 5.243 15.705 1.00 83.00 118 ALA A CA 1
ATOM 952 C C . ALA A 1 118 ? 6.706 4.984 14.993 1.00 83.00 118 ALA A C 1
ATOM 954 O O . ALA A 1 118 ? 7.698 5.659 15.259 1.00 83.00 118 ALA A O 1
ATOM 955 N N . MET A 1 119 ? 6.735 4.018 14.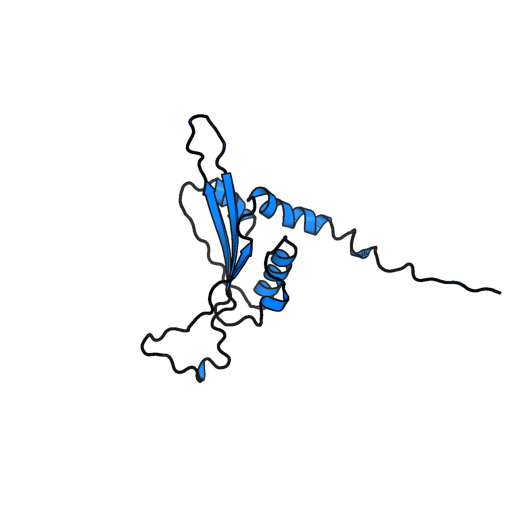078 1.00 72.88 119 MET A N 1
ATOM 956 C CA . MET A 1 119 ? 7.968 3.533 13.464 1.00 72.88 119 MET A CA 1
ATOM 957 C C . MET A 1 119 ? 8.727 4.591 12.628 1.00 72.88 119 MET A C 1
ATOM 959 O O . MET A 1 119 ? 9.932 4.717 12.823 1.00 72.88 119 MET A O 1
ATOM 963 N N . PRO A 1 120 ? 8.077 5.439 11.802 1.00 64.19 120 PRO A N 1
ATOM 964 C CA . PRO A 1 120 ? 8.756 6.526 11.091 1.00 64.19 120 PRO A CA 1
ATOM 965 C C . PRO A 1 120 ? 9.329 7.615 12.004 1.00 64.19 120 PRO A C 1
ATOM 967 O O . PRO A 1 120 ? 10.278 8.283 11.613 1.00 64.19 120 PRO A O 1
ATOM 970 N N . HIS A 1 121 ? 8.744 7.817 13.190 1.00 59.69 121 HIS A N 1
ATOM 971 C CA . HIS A 1 121 ? 9.233 8.806 14.151 1.00 59.69 121 HIS A CA 1
ATOM 972 C C . HIS A 1 121 ? 10.503 8.315 14.853 1.00 59.69 121 HIS A C 1
ATOM 974 O O . HIS A 1 121 ? 11.485 9.042 14.872 1.00 59.69 121 HIS A O 1
ATOM 980 N N . GLY A 1 122 ? 10.527 7.064 15.328 1.00 54.50 122 GLY A N 1
ATOM 981 C CA . GLY A 1 122 ? 11.736 6.490 15.938 1.00 54.50 122 GLY A CA 1
ATOM 982 C C . GLY A 1 122 ? 12.895 6.331 14.949 1.00 54.50 122 GLY A C 1
ATOM 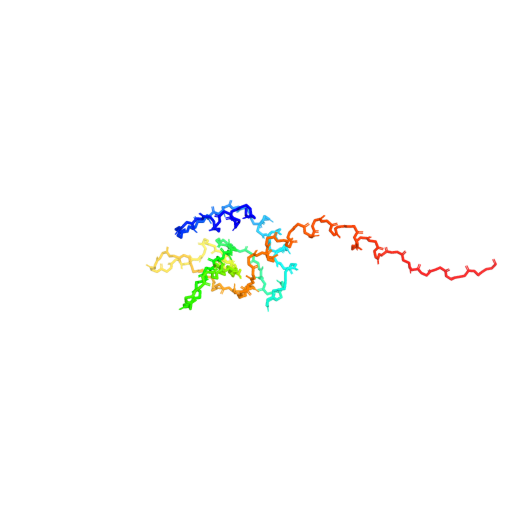983 O O . GLY A 1 122 ? 14.049 6.537 15.297 1.00 54.50 122 GLY A O 1
ATOM 984 N N . LEU A 1 123 ? 12.590 6.051 13.682 1.00 56.12 123 LEU A N 1
ATOM 985 C CA . LEU A 1 123 ? 13.602 5.811 12.655 1.00 56.12 123 LEU A CA 1
ATOM 986 C C . LEU A 1 123 ? 14.355 7.082 12.210 1.00 56.12 123 LEU A C 1
ATOM 988 O O . LEU A 1 123 ? 15.511 6.990 11.810 1.00 56.12 123 LEU A O 1
ATOM 992 N N . LEU A 1 124 ? 13.713 8.256 12.269 1.00 49.56 124 LEU A N 1
ATOM 993 C CA . LEU A 1 124 ? 14.367 9.544 11.992 1.00 49.56 124 LEU A CA 1
ATOM 994 C C . LEU A 1 124 ? 15.176 10.053 13.196 1.00 49.56 124 LEU A C 1
ATOM 996 O O . LEU A 1 124 ? 16.121 10.816 13.010 1.00 49.56 124 LEU A O 1
ATOM 1000 N N . ASP A 1 125 ? 14.837 9.613 14.410 1.00 49.34 125 ASP A N 1
ATOM 1001 C CA . ASP A 1 125 ? 15.592 9.930 15.627 1.00 49.34 125 ASP A CA 1
ATOM 1002 C C . ASP A 1 125 ? 16.819 9.000 15.800 1.00 49.34 125 ASP A C 1
ATOM 1004 O O . ASP A 1 125 ? 17.844 9.412 16.350 1.00 49.34 125 ASP A O 1
ATOM 1008 N N . ASP A 1 126 ? 16.768 7.776 15.257 1.00 46.16 126 ASP A N 1
ATOM 1009 C CA . ASP A 1 126 ? 17.838 6.765 15.330 1.00 46.16 126 ASP A CA 1
ATOM 1010 C C . ASP A 1 126 ? 18.964 6.930 14.275 1.00 46.16 126 ASP A C 1
ATOM 1012 O O . ASP A 1 126 ? 19.908 6.128 14.239 1.00 46.16 126 ASP A O 1
ATOM 1016 N N . GLU A 1 127 ? 18.948 7.992 13.453 1.00 45.03 127 GLU A N 1
ATOM 1017 C CA . GLU A 1 127 ? 20.031 8.298 12.490 1.00 45.03 127 GLU A CA 1
ATOM 1018 C C . GLU A 1 127 ? 21.402 8.587 13.148 1.00 45.03 127 GLU A C 1
ATOM 1020 O O . GLU A 1 127 ? 22.419 8.636 12.455 1.00 45.03 127 GLU A O 1
ATOM 1025 N N . CYS A 1 128 ? 21.499 8.687 14.478 1.00 39.38 128 CYS A N 1
ATOM 1026 C CA . CYS A 1 128 ? 22.787 8.862 15.164 1.00 39.38 128 CYS A CA 1
ATOM 1027 C C . CYS A 1 128 ? 23.504 7.558 15.567 1.00 39.38 128 CYS A C 1
ATOM 1029 O O . CYS A 1 128 ? 24.697 7.612 15.870 1.00 39.38 128 CYS A O 1
ATOM 1031 N N . CYS A 1 129 ? 22.856 6.384 15.564 1.00 37.91 129 CYS A N 1
ATOM 1032 C CA . CYS A 1 129 ? 23.499 5.158 16.075 1.00 37.91 129 CYS A CA 1
ATOM 1033 C C . CYS A 1 129 ? 24.103 4.246 14.998 1.00 37.91 129 CYS A C 1
ATOM 1035 O O . CYS A 1 129 ? 25.115 3.596 15.262 1.00 37.91 129 CYS A O 1
ATOM 1037 N N . TRP A 1 130 ? 23.565 4.218 13.775 1.00 39.88 130 TRP A N 1
ATOM 1038 C CA . TRP A 1 130 ? 24.093 3.333 12.723 1.00 39.88 130 TRP A CA 1
ATOM 1039 C C . TRP A 1 130 ? 25.297 3.907 11.960 1.00 39.88 130 TRP A C 1
ATOM 1041 O O . TRP A 1 130 ? 26.102 3.140 11.433 1.00 39.88 130 TRP A O 1
ATOM 1051 N N . LEU A 1 131 ? 25.494 5.232 11.960 1.00 38.09 131 LEU A N 1
ATOM 1052 C CA . LEU A 1 131 ? 26.658 5.873 11.326 1.00 38.09 131 LEU A CA 1
ATOM 1053 C C . LEU A 1 131 ? 27.931 5.870 12.198 1.00 38.09 131 LEU A C 1
ATOM 1055 O O . LEU A 1 131 ? 29.012 6.159 11.693 1.00 38.09 131 LEU A O 1
ATOM 1059 N N . ALA A 1 132 ? 27.849 5.489 13.478 1.00 42.22 132 ALA A N 1
ATOM 1060 C CA . ALA A 1 132 ? 29.000 5.447 14.392 1.00 42.22 132 ALA A CA 1
ATOM 1061 C C . ALA A 1 132 ? 29.717 4.077 14.454 1.00 42.22 132 ALA A C 1
ATOM 1063 O O . ALA A 1 132 ? 30.617 3.881 15.269 1.00 42.22 132 ALA A O 1
ATOM 1064 N N . GLY A 1 133 ? 29.328 3.112 13.611 1.00 43.78 133 GLY A N 1
ATOM 1065 C CA . GLY A 1 133 ? 29.782 1.717 13.691 1.00 43.78 133 GLY A CA 1
ATOM 1066 C C . GLY A 1 133 ? 30.899 1.292 12.730 1.00 43.78 133 GLY A C 1
ATOM 1067 O O . GLY A 1 133 ? 31.163 0.096 12.631 1.00 43.78 133 GLY A O 1
ATOM 1068 N N . GLN A 1 134 ? 31.547 2.207 12.000 1.00 48.69 134 GLN A N 1
ATOM 1069 C CA . GLN A 1 134 ? 32.641 1.860 11.078 1.00 48.69 134 GLN A CA 1
ATOM 1070 C C . GLN A 1 134 ? 33.831 2.822 11.187 1.00 48.69 134 GLN A C 1
ATOM 1072 O O . GLN A 1 134 ? 34.064 3.591 10.272 1.00 48.69 134 GLN A O 1
ATOM 1077 N N . THR A 1 135 ? 34.610 2.749 12.275 1.00 47.94 135 THR A N 1
ATOM 1078 C CA . THR A 1 135 ? 36.086 2.898 12.254 1.00 47.94 135 THR A CA 1
ATOM 1079 C C . THR A 1 135 ? 36.687 2.482 13.603 1.00 47.94 135 THR A C 1
ATOM 1081 O O . THR A 1 135 ? 36.969 3.325 14.447 1.00 47.94 135 THR A O 1
ATOM 1084 N N . THR A 1 136 ? 36.965 1.195 13.801 1.00 41.34 136 THR A N 1
ATOM 1085 C CA . THR A 1 136 ? 38.079 0.749 14.665 1.00 41.34 136 THR A CA 1
ATOM 1086 C C . THR A 1 136 ? 38.723 -0.501 14.065 1.00 41.34 136 THR A C 1
ATOM 1088 O O . THR A 1 136 ? 38.740 -1.586 14.638 1.00 41.34 136 THR A O 1
ATOM 1091 N N . GLY A 1 137 ? 39.271 -0.335 12.859 1.00 38.19 137 GLY A N 1
ATOM 1092 C CA . GLY A 1 137 ? 40.257 -1.252 12.299 1.00 38.19 137 GLY A CA 1
ATOM 1093 C C . GLY A 1 137 ? 41.649 -0.902 12.825 1.00 38.19 137 GLY A C 1
ATOM 1094 O O . GLY A 1 137 ? 42.235 0.089 12.411 1.00 38.19 137 GLY A O 1
ATOM 1095 N N . THR A 1 138 ? 42.130 -1.709 13.770 1.00 45.75 138 THR A N 1
ATOM 1096 C CA . THR A 1 138 ? 43.513 -2.217 13.875 1.00 45.75 138 THR A CA 1
ATOM 1097 C C . THR A 1 138 ? 44.664 -1.318 13.392 1.00 45.75 138 THR A C 1
ATOM 1099 O O . THR A 1 138 ? 44.957 -1.251 12.200 1.00 45.75 138 THR A O 1
ATOM 1102 N N . GLY A 1 139 ? 45.423 -0.770 14.345 1.00 37.62 139 GLY A N 1
ATOM 1103 C CA . GLY A 1 139 ? 46.786 -0.270 14.147 1.00 37.62 139 GLY A CA 1
ATOM 1104 C C . GLY A 1 139 ? 47.740 -0.926 15.143 1.00 37.62 139 GLY A C 1
ATOM 1105 O O . GLY A 1 139 ? 48.001 -0.384 16.211 1.00 37.62 139 GLY A O 1
ATOM 1106 N N . SER A 1 140 ? 48.213 -2.126 14.809 1.00 46.75 140 SER A N 1
ATOM 1107 C CA . SER A 1 140 ? 49.331 -2.806 15.466 1.00 46.75 140 SER A CA 1
ATOM 1108 C C . SER A 1 140 ? 50.648 -2.474 14.753 1.00 46.75 140 SER A C 1
ATOM 1110 O O . SER A 1 140 ? 50.724 -2.632 13.536 1.00 46.75 140 SER A O 1
ATOM 1112 N N . GLY A 1 141 ? 51.682 -2.115 15.518 1.00 40.25 141 GLY A N 1
ATOM 1113 C CA . GLY A 1 141 ? 53.080 -1.946 15.084 1.00 40.25 141 GLY A CA 1
ATOM 1114 C C . GLY A 1 141 ? 53.647 -0.629 15.631 1.00 40.25 141 GLY A C 1
ATOM 1115 O O . GLY A 1 141 ? 53.077 0.417 15.373 1.00 40.25 141 GLY A O 1
ATOM 1116 N N . GLY A 1 142 ? 54.689 -0.562 16.458 1.00 43.12 142 GLY A N 1
ATOM 1117 C CA . GLY A 1 142 ? 55.815 -1.470 16.639 1.00 43.12 142 GLY A CA 1
ATOM 1118 C C . GLY A 1 142 ? 57.065 -0.844 16.021 1.00 43.12 142 GLY A C 1
ATOM 1119 O O . GLY A 1 142 ? 57.330 -1.110 14.854 1.00 43.12 142 GLY A O 1
ATOM 1120 N N . ALA A 1 143 ? 57.769 -0.010 16.796 1.00 36.44 143 ALA A N 1
ATOM 1121 C CA . ALA A 1 143 ? 59.220 0.241 16.811 1.00 36.44 143 ALA A CA 1
ATOM 1122 C C . ALA A 1 143 ? 59.513 1.375 17.805 1.00 36.44 143 ALA A C 1
ATOM 1124 O O . ALA A 1 143 ? 58.883 2.446 17.663 1.00 36.44 143 ALA A O 1
#

Secondary structure (DSSP, 8-state):
-HHHHHHHTT-SS---------HHHHHHHHHHHHTS--SS-GGGS----TT-EEEEEEEEE--SSSS-PPPEEEEEEEEE-----S-GGG----TT-----PPPEEEEEEEEHHHHHHHHHHHHHGGGTSTTSS---------

InterPro domains:
  IPR000560 Histidine phosphatase superfamily, clade-2 [PF00328] (7-77)
  IPR029033 Histidine phosphatase superfamily [SSF53254] (12-82)
  IPR037446 Histidine acid phosphatase, VIP1 family [PTHR12750] (11-98)

Foldseek 3Di:
DLVVLVCVLVDPDDDDDDDDDDPVVVVVVVVLVQVDQWPDDPVVLDAADPPKDKDKDKDWDDDPDDDDDDIFIKIWIKTWSFLPDPDPPPPPQPPVNDRHTDDIDTGGGIDGSVCVSCSVVVVVVCPPPPVVPDDDDDDDDDD

Organism: NCBI:txid1286918

pLDDT: mean 77.19, std 16.86, range [36.44, 94.44]